P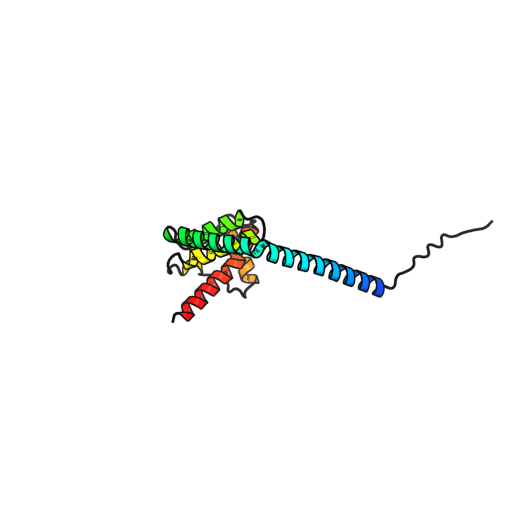rotein AF-A0A9E3P378-F1 (afdb_monomer_lite)

Radius of gyration: 25.11 Å; chains: 1; bounding box: 39×37×101 Å

Structure (mmCIF, N/CA/C/O backbone):
data_AF-A0A9E3P378-F1
#
_entry.id   AF-A0A9E3P378-F1
#
loop_
_atom_site.group_PDB
_atom_site.id
_atom_site.type_symbol
_atom_site.label_atom_id
_atom_site.label_alt_id
_atom_site.label_comp_id
_atom_site.label_asym_id
_atom_site.label_entity_id
_atom_site.label_seq_id
_atom_site.pdbx_PDB_ins_code
_atom_site.Cartn_x
_atom_site.Cartn_y
_atom_site.Cartn_z
_atom_site.occupancy
_atom_site.B_iso_or_equiv
_atom_site.auth_seq_id
_atom_site.auth_comp_id
_atom_site.auth_asym_id
_atom_site.auth_atom_id
_atom_site.pdbx_PDB_model_num
ATOM 1 N N . MET A 1 1 ? 14.483 -14.838 -75.674 1.00 40.62 1 MET A N 1
ATOM 2 C CA . MET A 1 1 ? 13.589 -13.932 -74.919 1.00 40.62 1 MET A CA 1
ATOM 3 C C . MET A 1 1 ? 13.575 -14.492 -73.496 1.00 40.62 1 MET A C 1
ATOM 5 O O . MET A 1 1 ? 12.964 -15.525 -73.304 1.00 40.62 1 MET A O 1
ATOM 9 N N . GLY A 1 2 ? 14.444 -14.113 -72.550 1.00 49.00 2 GLY A N 1
ATOM 10 C CA . GLY A 1 2 ? 14.729 -12.764 -72.039 1.00 49.00 2 GLY A CA 1
ATOM 11 C C . GLY A 1 2 ? 13.479 -12.253 -71.312 1.00 49.00 2 GLY A C 1
ATOM 12 O O . GLY A 1 2 ? 12.481 -12.077 -71.991 1.00 49.00 2 GLY A O 1
ATOM 13 N N . GLY A 1 3 ? 13.409 -12.035 -70.000 1.00 47.19 3 GLY A N 1
ATOM 14 C CA . GLY A 1 3 ? 14.368 -12.095 -68.897 1.00 47.19 3 GLY A CA 1
ATOM 15 C C . GLY A 1 3 ? 13.669 -11.601 -67.613 1.00 47.19 3 GLY A C 1
ATOM 16 O O . GLY A 1 3 ? 12.499 -11.231 -67.664 1.00 47.19 3 GLY A O 1
ATOM 17 N N . GLY A 1 4 ? 14.403 -11.560 -66.496 1.00 46.19 4 GLY A N 1
ATOM 18 C CA . GLY A 1 4 ? 14.036 -10.792 -65.296 1.00 46.19 4 GLY A CA 1
ATOM 19 C C . GLY A 1 4 ? 13.466 -11.618 -64.143 1.00 46.19 4 GLY A C 1
ATOM 20 O O . GLY A 1 4 ? 12.255 -11.689 -63.968 1.00 46.19 4 GLY A O 1
ATOM 21 N N . GLY A 1 5 ? 14.349 -12.227 -63.345 1.00 52.69 5 GLY A N 1
ATOM 22 C CA . GLY A 1 5 ? 13.992 -12.743 -62.022 1.00 52.69 5 GLY A CA 1
ATOM 23 C C . GLY A 1 5 ? 13.752 -11.598 -61.023 1.00 52.69 5 GLY A C 1
ATOM 24 O O . GLY A 1 5 ? 14.304 -10.512 -61.211 1.00 52.69 5 GLY A O 1
ATOM 25 N N . PRO A 1 6 ? 12.937 -11.816 -59.977 1.00 54.34 6 PRO A N 1
ATOM 26 C CA . PRO A 1 6 ? 12.686 -10.814 -58.951 1.00 54.34 6 PRO A CA 1
ATOM 27 C C . PRO A 1 6 ? 13.912 -10.707 -58.039 1.00 54.34 6 PRO A C 1
ATOM 29 O O . PRO A 1 6 ? 14.125 -11.559 -57.179 1.00 54.34 6 PRO A O 1
ATOM 32 N N . ASP A 1 7 ? 14.734 -9.676 -58.236 1.00 55.03 7 ASP A N 1
ATOM 33 C CA . ASP A 1 7 ? 15.791 -9.331 -57.283 1.00 55.03 7 ASP A CA 1
ATOM 34 C C . ASP A 1 7 ? 15.170 -8.487 -56.162 1.00 55.03 7 ASP A C 1
ATOM 36 O O . ASP A 1 7 ? 15.162 -7.255 -56.171 1.00 55.03 7 ASP A O 1
ATOM 40 N N . GLU A 1 8 ? 14.530 -9.184 -55.225 1.00 56.53 8 GLU A N 1
ATOM 41 C CA . GLU A 1 8 ? 14.091 -8.625 -53.954 1.00 56.53 8 GLU A CA 1
ATOM 42 C C . GLU A 1 8 ? 15.341 -8.429 -53.086 1.00 56.53 8 GLU A C 1
ATOM 44 O O . GLU A 1 8 ? 15.729 -9.296 -52.298 1.00 56.53 8 GLU A O 1
ATOM 49 N N . THR A 1 9 ? 16.017 -7.289 -53.256 1.00 58.81 9 THR A N 1
ATOM 50 C CA . THR A 1 9 ? 17.124 -6.864 -52.393 1.00 58.81 9 THR A CA 1
ATOM 51 C C . THR A 1 9 ? 16.586 -6.584 -50.994 1.00 58.81 9 THR A C 1
ATOM 53 O O . THR A 1 9 ? 16.296 -5.450 -50.615 1.00 58.81 9 THR A O 1
ATOM 56 N N . ARG A 1 10 ? 16.425 -7.644 -50.203 1.00 60.41 10 ARG A N 1
ATOM 57 C CA . ARG A 1 10 ? 16.153 -7.569 -48.773 1.00 60.41 10 ARG A CA 1
ATOM 58 C C . ARG A 1 10 ? 17.436 -7.100 -48.097 1.00 60.41 10 ARG A C 1
ATOM 60 O O . ARG A 1 10 ? 18.257 -7.924 -47.693 1.00 60.41 10 ARG A O 1
ATOM 67 N N . GLU A 1 11 ? 17.627 -5.782 -48.010 1.00 66.50 11 GLU A N 1
ATOM 68 C CA . GLU A 1 11 ? 18.650 -5.173 -47.158 1.00 66.50 11 GLU A CA 1
ATOM 69 C C . GLU A 1 11 ? 18.479 -5.735 -45.742 1.00 66.50 11 GLU A C 1
ATOM 71 O O . GLU A 1 11 ? 17.589 -5.346 -44.984 1.00 66.50 11 GLU A O 1
ATOM 76 N N . ARG A 1 12 ? 19.304 -6.725 -45.384 1.00 69.19 12 ARG A N 1
ATOM 77 C CA . ARG A 1 12 ? 19.395 -7.195 -44.005 1.00 69.19 12 ARG A CA 1
ATOM 78 C C . ARG A 1 12 ? 20.082 -6.088 -43.228 1.00 69.19 12 ARG A C 1
ATOM 80 O O . ARG A 1 12 ? 21.310 -6.047 -43.173 1.00 69.19 12 ARG A O 1
ATOM 87 N N . THR A 1 13 ? 19.302 -5.204 -42.614 1.00 75.50 13 THR A N 1
ATOM 88 C CA . THR A 1 13 ? 19.830 -4.332 -41.566 1.00 75.50 13 THR A CA 1
ATOM 89 C C . THR A 1 13 ? 20.584 -5.211 -40.566 1.00 75.50 13 THR A C 1
ATOM 91 O O . THR A 1 13 ? 20.028 -6.226 -40.125 1.00 75.50 13 THR A O 1
ATOM 94 N N . PRO A 1 14 ? 21.846 -4.892 -40.234 1.00 89.00 14 PRO A N 1
ATOM 95 C CA . PRO A 1 14 ? 22.618 -5.706 -39.312 1.00 89.00 14 PRO A CA 1
ATOM 96 C C . PRO A 1 14 ? 21.853 -5.885 -37.998 1.00 89.00 14 PRO A C 1
ATOM 98 O O . PRO A 1 14 ? 21.313 -4.923 -37.456 1.00 89.00 14 PRO A O 1
ATOM 101 N N . TRP A 1 15 ? 21.813 -7.108 -37.473 1.00 89.56 15 TRP A N 1
ATOM 102 C CA . TRP A 1 15 ? 21.016 -7.452 -36.287 1.00 89.56 15 TRP A CA 1
ATOM 103 C C . TRP A 1 15 ? 21.331 -6.571 -35.065 1.00 89.56 15 TRP A C 1
ATOM 105 O O . TRP A 1 15 ? 20.450 -6.296 -34.254 1.00 89.56 15 TRP A O 1
ATOM 115 N N . TRP A 1 16 ? 22.570 -6.082 -34.957 1.00 91.25 16 TRP A N 1
ATOM 116 C CA . TRP A 1 16 ? 22.997 -5.173 -33.897 1.00 91.25 16 TRP A CA 1
ATOM 117 C C . TRP A 1 16 ? 22.389 -3.770 -34.044 1.00 91.25 16 TRP A C 1
ATOM 119 O O . TRP A 1 16 ? 22.055 -3.154 -33.038 1.00 91.25 16 TRP A O 1
ATOM 129 N N . VAL A 1 17 ? 22.166 -3.285 -35.273 1.00 93.75 17 VAL A N 1
ATOM 130 C CA . VAL A 1 17 ? 21.467 -2.012 -35.528 1.00 93.75 17 VAL A CA 1
ATOM 131 C C . VAL A 1 17 ? 20.012 -2.134 -35.099 1.00 93.75 17 VAL A C 1
ATOM 133 O O . VAL A 1 17 ? 19.509 -1.282 -34.372 1.00 93.75 17 VAL A O 1
ATOM 136 N N . THR A 1 18 ? 19.345 -3.226 -35.481 1.00 90.38 18 THR A N 1
ATOM 137 C CA . THR A 1 18 ? 17.975 -3.506 -35.035 1.00 90.38 18 THR A CA 1
ATOM 138 C C . THR A 1 18 ? 17.898 -3.591 -33.508 1.00 90.38 18 THR A C 1
ATOM 140 O O . THR A 1 18 ? 17.011 -2.984 -32.913 1.00 90.38 18 THR A O 1
ATOM 143 N N . ALA A 1 19 ? 18.849 -4.269 -32.856 1.00 94.75 19 ALA A N 1
ATOM 144 C CA . ALA A 1 19 ? 18.904 -4.353 -31.397 1.00 94.75 19 ALA A CA 1
ATOM 145 C C . ALA A 1 19 ? 19.079 -2.974 -30.735 1.00 94.75 19 ALA A C 1
ATOM 147 O O . ALA A 1 19 ? 18.350 -2.651 -29.798 1.00 94.75 19 ALA A O 1
ATOM 148 N N . LEU A 1 20 ? 19.988 -2.134 -31.242 1.00 96.50 20 LEU A N 1
ATOM 149 C CA . LEU A 1 20 ? 20.203 -0.781 -30.719 1.00 96.50 20 LEU A CA 1
ATOM 150 C C . LEU A 1 20 ? 18.970 0.112 -30.887 1.00 96.50 20 LEU A C 1
ATOM 152 O O . LEU A 1 20 ? 18.620 0.839 -29.960 1.00 96.50 20 LEU A O 1
ATOM 156 N N . LEU A 1 21 ? 18.288 0.036 -32.032 1.00 95.62 21 LEU A N 1
ATOM 157 C CA . LEU A 1 21 ? 17.059 0.798 -32.265 1.00 95.62 21 LEU A CA 1
ATOM 158 C C . LEU A 1 21 ? 15.940 0.374 -31.307 1.00 95.62 21 LEU A C 1
ATOM 160 O O . LEU A 1 21 ? 15.257 1.233 -30.751 1.00 95.62 21 LEU A O 1
ATOM 164 N N . VAL A 1 22 ? 15.783 -0.930 -31.062 1.00 96.56 22 VAL A N 1
ATOM 165 C CA . VAL A 1 22 ? 14.791 -1.447 -30.105 1.00 96.56 22 VAL A CA 1
ATOM 166 C C . VAL A 1 22 ? 15.112 -0.988 -28.682 1.00 96.56 22 VAL A C 1
ATOM 168 O O . VAL A 1 22 ? 14.219 -0.512 -27.985 1.00 96.56 22 VAL A O 1
ATOM 171 N N . ILE A 1 23 ? 16.376 -1.059 -28.257 1.00 97.44 23 ILE A N 1
ATOM 172 C CA . ILE A 1 23 ? 16.800 -0.579 -26.932 1.00 97.44 23 ILE A CA 1
ATOM 173 C C . ILE A 1 23 ? 16.557 0.928 -26.798 1.00 97.44 23 ILE A C 1
ATOM 175 O O . ILE A 1 23 ? 16.000 1.368 -25.794 1.00 97.44 23 ILE A O 1
ATOM 179 N N . GLY A 1 24 ? 16.925 1.716 -27.813 1.00 97.62 24 GLY A N 1
ATOM 180 C CA . GLY A 1 24 ? 16.693 3.161 -27.832 1.00 97.62 24 GLY A CA 1
ATOM 181 C C . GLY A 1 24 ? 15.209 3.513 -27.738 1.00 97.62 24 GLY A C 1
ATOM 182 O O . GLY A 1 24 ? 14.834 4.396 -26.967 1.00 97.62 24 GLY A O 1
ATOM 183 N N . LEU A 1 25 ? 14.351 2.777 -28.449 1.00 97.50 25 LEU A N 1
ATOM 184 C CA . LEU A 1 25 ? 12.902 2.948 -28.374 1.00 97.50 25 LEU A CA 1
ATOM 185 C C . LEU A 1 25 ? 12.356 2.597 -26.983 1.00 97.50 25 LEU A C 1
ATOM 187 O O . LEU A 1 25 ? 11.572 3.365 -26.431 1.00 97.50 25 LEU A O 1
ATOM 191 N N . ILE A 1 26 ? 12.785 1.479 -26.390 1.00 97.62 26 ILE A N 1
ATOM 192 C CA . ILE A 1 26 ? 12.372 1.085 -25.033 1.00 97.62 26 ILE A CA 1
ATOM 193 C C . ILE A 1 26 ? 12.813 2.136 -24.010 1.00 97.62 26 ILE A C 1
ATOM 195 O O . ILE A 1 26 ? 12.020 2.515 -23.152 1.00 97.62 26 ILE A O 1
ATOM 199 N N . ALA A 1 27 ? 14.043 2.641 -24.112 1.00 97.19 27 ALA A N 1
ATOM 200 C CA . ALA A 1 27 ? 14.554 3.679 -23.221 1.00 97.19 27 ALA A CA 1
ATOM 201 C C . ALA A 1 27 ? 13.763 4.989 -23.356 1.00 97.19 27 ALA A C 1
ATOM 203 O O . ALA A 1 27 ? 13.403 5.594 -22.346 1.00 97.19 27 ALA A O 1
AT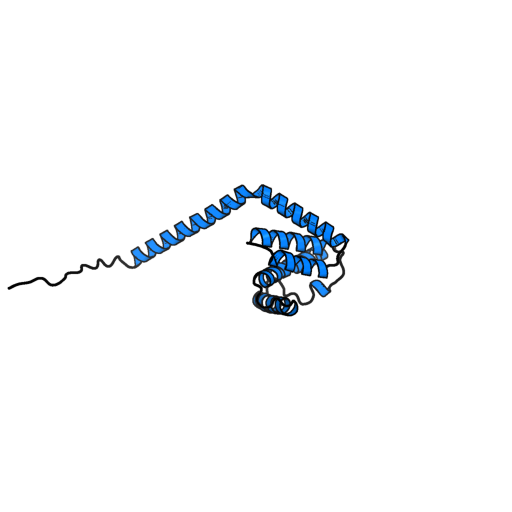OM 204 N N . LEU A 1 28 ? 13.436 5.400 -24.586 1.00 97.62 28 LEU A N 1
ATOM 205 C CA . LEU A 1 28 ? 12.611 6.580 -24.849 1.00 97.62 28 LEU A CA 1
ATOM 206 C C . LEU A 1 28 ? 11.205 6.420 -24.251 1.00 97.62 28 LEU A C 1
ATOM 208 O O . LEU A 1 28 ? 10.743 7.292 -23.515 1.00 97.62 28 LEU A O 1
ATOM 212 N N . LEU A 1 29 ? 10.537 5.297 -24.530 1.00 97.44 29 LEU A N 1
ATOM 213 C CA . LEU A 1 29 ? 9.199 5.009 -24.009 1.00 97.44 29 LEU A CA 1
ATOM 214 C C . LEU A 1 29 ? 9.203 4.915 -22.479 1.00 97.44 29 LEU A C 1
ATOM 216 O O . LEU A 1 29 ? 8.349 5.512 -21.827 1.00 97.44 29 LEU A O 1
ATOM 220 N 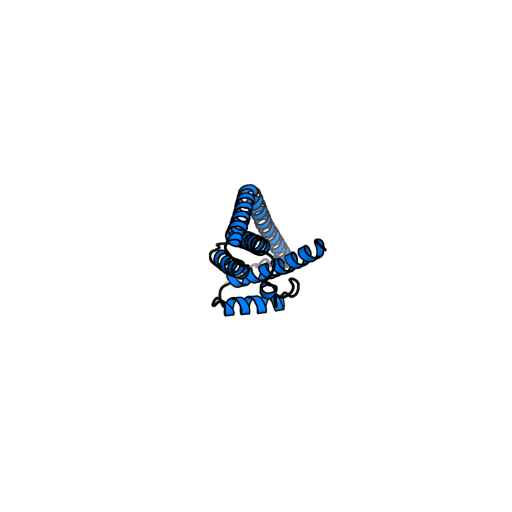N . GLY A 1 30 ? 10.191 4.234 -21.899 1.00 97.06 30 GLY A N 1
ATOM 221 C CA . GLY A 1 30 ? 10.377 4.154 -20.452 1.00 97.06 30 GLY A CA 1
ATOM 222 C C . GLY A 1 30 ? 10.582 5.533 -19.823 1.00 97.06 30 GLY A C 1
ATOM 223 O O . GLY A 1 30 ? 9.933 5.856 -18.830 1.00 97.06 30 GLY A O 1
ATOM 224 N N . GLY A 1 31 ? 11.410 6.382 -20.438 1.00 97.06 31 GLY A N 1
ATOM 225 C CA . GLY A 1 31 ? 11.630 7.760 -19.999 1.00 97.06 31 GLY A CA 1
ATOM 226 C C . GLY A 1 31 ? 10.358 8.609 -20.031 1.00 97.06 31 GLY A C 1
ATOM 227 O O . GLY A 1 31 ? 10.078 9.321 -19.067 1.00 97.06 31 GLY A O 1
ATOM 228 N N . LEU A 1 32 ? 9.549 8.494 -21.090 1.00 97.06 32 LEU A N 1
ATOM 229 C CA . LEU A 1 32 ? 8.263 9.194 -21.197 1.00 97.06 32 LEU A CA 1
ATOM 230 C C . LEU A 1 32 ? 7.268 8.740 -20.124 1.00 97.06 32 LEU A C 1
ATOM 232 O O . LEU A 1 32 ? 6.601 9.579 -19.519 1.00 97.06 32 LEU A O 1
ATOM 236 N N . VAL A 1 33 ? 7.196 7.435 -19.850 1.00 96.19 33 VAL A N 1
ATOM 237 C CA . VAL A 1 33 ? 6.339 6.891 -18.786 1.00 96.19 33 VAL A CA 1
ATOM 238 C C . VAL A 1 33 ? 6.786 7.410 -17.420 1.00 96.19 33 VAL A C 1
ATOM 240 O O . VAL A 1 33 ? 5.973 7.970 -16.686 1.00 96.19 33 VAL A O 1
ATOM 243 N N . VAL A 1 34 ? 8.074 7.286 -17.085 1.00 95.38 34 VAL A N 1
ATOM 244 C CA . VAL A 1 34 ? 8.610 7.740 -15.791 1.00 95.38 34 VAL A CA 1
ATOM 245 C C . VAL A 1 34 ? 8.433 9.249 -15.622 1.00 95.38 34 VAL A C 1
ATOM 247 O O . VAL A 1 34 ? 7.953 9.695 -14.579 1.00 95.38 34 VAL A O 1
ATOM 250 N N . GLY A 1 35 ? 8.758 10.037 -16.649 1.00 95.94 35 GLY A N 1
ATOM 251 C CA . GLY A 1 35 ? 8.592 11.490 -16.637 1.00 95.94 35 GLY A CA 1
ATOM 252 C C . GLY A 1 35 ? 7.131 11.913 -16.486 1.00 95.94 35 GLY A C 1
ATOM 253 O O . GLY A 1 35 ? 6.824 12.778 -15.666 1.00 95.94 35 GLY A O 1
ATOM 254 N N . GLY A 1 36 ? 6.218 11.264 -17.215 1.00 95.00 36 GLY A N 1
ATOM 255 C CA . GLY A 1 36 ? 4.780 11.513 -17.116 1.00 95.00 36 GLY A CA 1
ATOM 256 C C . GLY A 1 36 ? 4.222 11.201 -15.726 1.00 95.00 36 GLY A C 1
ATOM 257 O O . GLY A 1 36 ? 3.489 12.014 -15.160 1.00 95.00 36 GLY A O 1
ATOM 258 N N . VAL A 1 37 ? 4.622 10.070 -15.136 1.00 92.44 37 VAL A N 1
ATOM 259 C CA . VAL A 1 37 ? 4.236 9.693 -13.767 1.00 92.44 37 VAL A CA 1
ATOM 260 C C . VAL A 1 37 ? 4.786 10.699 -12.753 1.00 92.44 37 VAL A C 1
ATOM 262 O O . VAL A 1 37 ? 4.026 11.209 -11.929 1.00 92.44 37 VAL A O 1
ATOM 265 N N . ALA A 1 38 ? 6.073 11.043 -12.829 1.00 93.56 38 ALA A N 1
ATOM 266 C CA . ALA A 1 38 ? 6.699 11.997 -11.912 1.00 93.56 38 ALA A CA 1
ATOM 267 C C . ALA A 1 38 ? 6.028 13.379 -11.971 1.00 93.56 38 ALA A C 1
ATOM 269 O O . ALA A 1 38 ? 5.726 13.974 -10.933 1.00 93.56 38 ALA A O 1
ATOM 270 N N . TRP A 1 39 ? 5.734 13.866 -13.178 1.00 95.69 39 TRP A N 1
ATOM 271 C CA . TRP A 1 39 ? 5.025 15.127 -13.369 1.00 95.69 39 TRP A CA 1
ATOM 272 C C . TRP A 1 39 ? 3.604 15.078 -12.800 1.00 95.69 39 TRP A C 1
ATOM 274 O O . TRP A 1 39 ? 3.204 16.000 -12.087 1.00 95.69 39 TRP A O 1
ATOM 284 N N . TRP A 1 40 ? 2.861 13.991 -13.037 1.00 93.31 40 TRP A N 1
ATOM 285 C CA . TRP A 1 40 ? 1.518 13.817 -12.482 1.00 93.31 40 TRP A CA 1
ATOM 286 C C . TRP A 1 40 ? 1.528 13.865 -10.950 1.00 93.31 40 TRP A C 1
ATOM 288 O O . TRP A 1 40 ? 0.710 14.574 -10.358 1.00 93.31 40 TRP A O 1
ATOM 298 N N . PHE A 1 41 ? 2.479 13.182 -10.304 1.00 90.69 41 PHE A N 1
ATOM 299 C CA . PHE A 1 41 ? 2.642 13.224 -8.848 1.00 90.69 41 PHE A CA 1
ATOM 300 C C . PHE A 1 41 ? 2.972 14.630 -8.350 1.00 90.69 41 PHE A C 1
ATOM 302 O O . PHE A 1 41 ? 2.372 15.093 -7.380 1.00 90.69 41 PHE A O 1
ATOM 309 N N . HIS A 1 42 ? 3.883 15.332 -9.026 1.00 92.25 42 HIS A N 1
ATOM 310 C CA . HIS A 1 42 ? 4.240 16.699 -8.663 1.00 92.25 42 HIS A CA 1
ATOM 311 C C . HIS A 1 42 ? 3.039 17.650 -8.782 1.00 92.25 42 HIS A C 1
ATOM 313 O O . HIS A 1 42 ? 2.771 18.429 -7.868 1.00 92.25 42 HIS A O 1
ATOM 319 N N . ALA A 1 43 ? 2.266 17.540 -9.865 1.00 92.81 43 ALA A N 1
ATOM 320 C CA . ALA A 1 43 ? 1.070 18.345 -10.099 1.00 92.81 43 ALA A CA 1
ATOM 321 C C . ALA A 1 43 ? -0.067 18.041 -9.102 1.00 92.81 43 ALA A C 1
ATOM 323 O O . ALA A 1 43 ? -0.840 18.930 -8.755 1.00 92.81 43 ALA A O 1
ATOM 324 N N . ASN A 1 44 ? -0.163 16.802 -8.608 1.00 92.69 44 ASN A N 1
ATOM 325 C CA . ASN A 1 44 ? -1.235 16.357 -7.710 1.00 92.69 44 ASN A CA 1
ATOM 326 C C . ASN A 1 44 ? -0.836 16.310 -6.228 1.00 92.69 44 ASN A C 1
ATOM 328 O O . ASN A 1 44 ? -1.661 15.933 -5.394 1.00 92.69 44 ASN A O 1
ATOM 332 N N . LYS A 1 45 ? 0.393 16.696 -5.869 1.00 90.50 45 LYS A N 1
ATOM 333 C CA . LYS A 1 45 ? 0.949 16.521 -4.518 1.00 90.50 45 LYS A CA 1
ATOM 334 C C . LYS A 1 45 ? 0.044 17.061 -3.409 1.00 90.50 45 LYS A C 1
ATOM 336 O O . LYS A 1 45 ? -0.225 16.354 -2.446 1.00 90.50 45 LYS A O 1
ATOM 341 N N . ASN A 1 46 ? -0.452 18.290 -3.544 1.00 92.62 46 ASN A N 1
ATOM 342 C CA . ASN A 1 46 ? -1.284 18.912 -2.507 1.00 92.62 46 ASN A CA 1
ATOM 343 C C . ASN A 1 46 ? -2.623 18.187 -2.335 1.00 92.62 46 ASN A C 1
ATOM 345 O O . ASN A 1 46 ? -3.071 17.989 -1.209 1.00 92.62 46 ASN A O 1
ATOM 349 N N . ARG A 1 47 ? -3.226 17.744 -3.446 1.00 92.12 47 ARG A N 1
ATOM 350 C CA . ARG A 1 47 ? -4.449 16.938 -3.430 1.00 92.12 47 ARG A CA 1
ATOM 351 C C . ARG A 1 47 ? -4.206 15.606 -2.723 1.00 92.12 47 ARG A C 1
ATOM 353 O O . ARG A 1 47 ? -4.958 15.266 -1.822 1.00 92.12 47 ARG A O 1
ATOM 360 N N . LEU A 1 48 ? -3.127 14.904 -3.072 1.00 89.25 48 LEU A N 1
ATOM 361 C CA . LEU A 1 48 ? -2.756 13.626 -2.454 1.00 89.25 48 LEU A CA 1
ATOM 362 C C . LEU A 1 48 ? -2.469 13.771 -0.953 1.00 89.25 48 LEU A C 1
ATOM 364 O O . LEU A 1 48 ? -2.871 12.919 -0.171 1.00 89.25 48 LEU A O 1
ATOM 368 N N . LEU A 1 49 ? -1.815 14.858 -0.531 1.00 92.31 49 LEU A N 1
ATOM 369 C CA . LEU A 1 49 ? -1.584 15.142 0.889 1.00 92.31 49 LEU A CA 1
ATOM 370 C C . LEU A 1 49 ? -2.890 15.421 1.640 1.00 92.31 49 LEU A C 1
ATOM 372 O O . LEU A 1 49 ? -3.067 14.936 2.756 1.00 92.31 49 LEU A O 1
ATOM 376 N N . ALA A 1 50 ? -3.807 16.181 1.039 1.00 94.31 50 ALA A N 1
ATOM 377 C CA . ALA A 1 50 ? -5.113 16.455 1.628 1.00 94.31 50 ALA A CA 1
ATOM 378 C C . ALA A 1 50 ? -5.973 15.185 1.724 1.00 94.31 50 ALA A C 1
ATOM 380 O O . ALA A 1 50 ? -6.577 14.936 2.764 1.00 94.31 50 ALA A O 1
ATOM 381 N N . GLU A 1 51 ? -5.987 14.360 0.674 1.00 92.81 51 GLU A N 1
ATOM 382 C CA . GLU A 1 51 ? -6.656 13.054 0.661 1.00 92.81 51 GLU A CA 1
ATOM 383 C C . GLU A 1 51 ? -6.054 12.104 1.696 1.00 92.81 51 GLU A C 1
ATOM 385 O O . GLU A 1 51 ? -6.801 11.468 2.431 1.00 92.81 51 GLU A O 1
ATOM 390 N N . GLY A 1 52 ? -4.725 12.065 1.821 1.00 91.56 52 GLY A N 1
ATOM 391 C CA . GLY A 1 52 ? -4.042 11.250 2.823 1.00 91.56 52 GLY A CA 1
ATOM 392 C C . GLY A 1 52 ? -4.365 11.694 4.245 1.00 91.56 52 GLY A C 1
ATOM 393 O O . GLY A 1 52 ? -4.674 10.862 5.094 1.00 91.56 52 GLY A O 1
ATOM 394 N N . LYS A 1 53 ? -4.370 13.008 4.505 1.00 95.06 53 LYS A N 1
ATOM 395 C CA . LYS A 1 53 ? -4.802 13.548 5.798 1.00 95.06 53 LYS A CA 1
ATOM 396 C C . LYS A 1 53 ? -6.251 13.167 6.093 1.00 95.06 53 LYS A C 1
ATOM 398 O O . LYS A 1 53 ? -6.526 12.659 7.171 1.00 95.06 53 LYS A O 1
ATOM 403 N N . LYS A 1 54 ? -7.149 13.351 5.123 1.00 96.12 54 LYS A N 1
ATOM 404 C CA . LYS A 1 54 ? -8.561 12.982 5.253 1.00 96.12 54 LYS A CA 1
ATOM 405 C C . LYS A 1 54 ? -8.731 11.487 5.536 1.00 96.12 54 LYS A C 1
ATOM 407 O O . LYS A 1 54 ? -9.454 11.140 6.457 1.00 96.12 54 LYS A O 1
ATOM 412 N N . ALA A 1 55 ? -8.043 10.615 4.799 1.00 95.69 55 ALA A N 1
ATOM 413 C CA . ALA A 1 55 ? -8.083 9.172 5.024 1.00 95.69 55 ALA A CA 1
ATOM 414 C C . ALA A 1 55 ? -7.575 8.797 6.425 1.00 95.69 55 ALA A C 1
ATOM 416 O O . ALA A 1 55 ? -8.148 7.926 7.074 1.00 95.69 55 ALA A O 1
ATOM 417 N N . GLY A 1 56 ? -6.538 9.482 6.915 1.00 94.38 56 GLY A N 1
ATOM 418 C CA . GLY A 1 56 ? -6.054 9.321 8.283 1.00 94.38 56 GLY A CA 1
ATOM 419 C C . GLY A 1 56 ? -7.066 9.792 9.330 1.00 94.38 56 GLY A C 1
ATOM 420 O O . GLY A 1 56 ? -7.330 9.069 10.284 1.00 94.38 56 GLY A O 1
ATOM 421 N N . ASP A 1 57 ? -7.665 10.969 9.147 1.00 96.75 57 ASP A N 1
ATOM 422 C CA . ASP A 1 57 ? -8.678 11.511 10.061 1.00 96.75 57 ASP A CA 1
ATOM 423 C C . ASP A 1 57 ? -9.935 10.618 10.095 1.00 96.75 57 ASP A C 1
ATOM 425 O O . ASP A 1 57 ? -10.462 10.339 11.170 1.00 96.75 57 ASP A O 1
ATOM 429 N N . GLU A 1 58 ? -10.364 10.088 8.944 1.00 96.12 58 GLU A N 1
ATOM 430 C CA . GLU A 1 58 ? -11.423 9.074 8.855 1.00 96.12 58 GLU A CA 1
ATOM 431 C C . GLU A 1 58 ? -11.040 7.779 9.576 1.00 96.12 58 GLU A C 1
ATOM 433 O O . GLU A 1 58 ? -11.874 7.207 10.270 1.00 96.12 58 GLU A O 1
ATOM 438 N N . GLY A 1 59 ? -9.788 7.329 9.439 1.00 94.00 59 GLY A N 1
ATOM 439 C CA . GLY A 1 59 ? -9.277 6.145 10.132 1.00 94.00 59 GLY A CA 1
ATOM 440 C C . GLY A 1 59 ? -9.349 6.300 11.644 1.00 94.00 59 GLY A C 1
ATOM 441 O O . GLY A 1 59 ? -9.833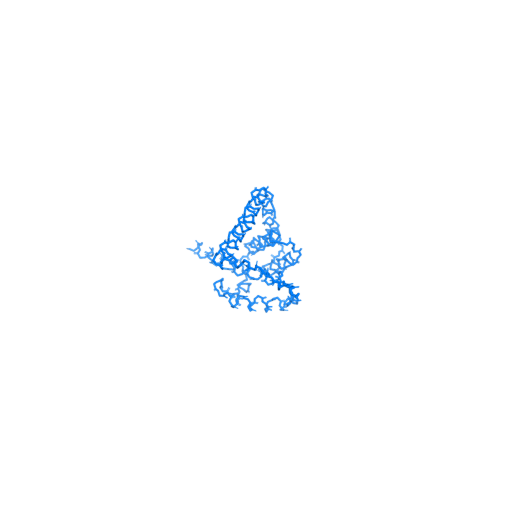 5.406 12.331 1.00 94.00 59 GLY A O 1
ATOM 442 N N . LYS A 1 60 ? -8.945 7.467 12.159 1.00 93.50 60 LYS A N 1
ATOM 443 C CA . LYS A 1 60 ? -9.063 7.791 13.588 1.00 93.50 60 LYS A CA 1
ATOM 444 C C . LYS A 1 60 ? -10.512 7.811 14.042 1.00 93.50 60 LYS A C 1
ATOM 446 O O . LYS A 1 60 ? -10.823 7.225 15.068 1.00 93.50 60 LYS A O 1
ATOM 451 N N . ALA A 1 61 ? -11.378 8.492 13.294 1.00 94.88 61 ALA A N 1
ATOM 452 C CA . ALA A 1 61 ? -12.787 8.614 13.647 1.00 94.88 61 ALA A CA 1
ATOM 453 C C . ALA A 1 61 ? -13.478 7.246 13.679 1.00 94.88 61 ALA A C 1
ATOM 455 O O . ALA A 1 61 ? -14.197 6.952 14.626 1.00 94.88 61 ALA A O 1
ATOM 456 N N . PHE A 1 62 ? -13.208 6.391 12.690 1.00 95.06 62 PHE A N 1
ATOM 457 C CA . PHE A 1 62 ? -13.754 5.037 12.644 1.00 95.06 62 PHE A CA 1
ATOM 458 C C . PHE A 1 62 ? -13.273 4.200 13.835 1.00 95.06 62 PHE A C 1
ATOM 460 O O . PHE A 1 62 ? -14.068 3.543 14.496 1.00 95.06 62 PHE A O 1
ATOM 467 N N . ALA A 1 63 ? -11.987 4.286 14.168 1.00 91.69 63 ALA A N 1
ATOM 468 C CA . ALA A 1 63 ? -11.395 3.556 15.283 1.00 91.69 63 ALA A CA 1
ATOM 469 C C . ALA A 1 63 ? -11.928 3.944 16.676 1.00 91.69 63 ALA A C 1
ATOM 471 O O . ALA A 1 63 ? -11.745 3.183 17.619 1.00 91.69 63 ALA A O 1
ATOM 472 N N . VAL A 1 64 ? -12.582 5.102 16.833 1.00 90.69 64 VAL A N 1
ATOM 473 C CA . VAL A 1 64 ? -13.232 5.475 18.106 1.00 90.69 64 VAL A CA 1
ATOM 474 C C . VAL A 1 64 ? -14.441 4.583 18.396 1.00 90.69 64 VAL A C 1
ATOM 476 O O . VAL A 1 64 ? -14.755 4.325 19.555 1.00 90.69 64 VAL A O 1
ATOM 479 N N . GLU A 1 65 ? -15.125 4.116 17.353 1.00 89.88 65 GLU A N 1
ATOM 480 C CA . GLU A 1 65 ? -16.374 3.353 17.465 1.00 89.88 65 GLU A CA 1
ATOM 481 C C . GLU A 1 65 ? -16.191 1.864 17.129 1.00 89.88 65 GLU A C 1
ATOM 483 O O . GLU A 1 65 ? -17.105 1.062 17.333 1.00 89.88 65 GLU A O 1
ATOM 488 N N . HIS A 1 66 ? -15.017 1.485 16.619 1.00 90.81 66 HIS A N 1
ATOM 489 C CA . HIS A 1 66 ? -14.766 0.177 16.029 1.00 90.81 66 HIS A CA 1
ATOM 490 C C . HIS A 1 66 ? -13.447 -0.446 16.492 1.00 90.81 66 HIS A C 1
ATOM 492 O O . HIS A 1 66 ? -12.465 0.238 16.764 1.00 90.81 66 HIS A O 1
ATOM 498 N N . ASP A 1 67 ? -13.424 -1.780 16.532 1.00 88.44 67 ASP A N 1
ATOM 499 C CA . ASP A 1 67 ? -12.236 -2.553 16.879 1.00 88.44 67 ASP A CA 1
ATOM 500 C C . ASP A 1 67 ? -11.287 -2.759 15.682 1.00 88.44 67 ASP A C 1
ATOM 502 O O . ASP A 1 67 ? -11.565 -2.406 14.530 1.00 88.44 67 ASP A O 1
ATOM 506 N N . GLN A 1 68 ? -10.136 -3.378 15.948 1.00 86.00 68 GLN A N 1
ATOM 507 C CA . GLN A 1 68 ? -9.132 -3.643 14.920 1.00 86.00 68 GLN A CA 1
ATOM 508 C C . GLN A 1 68 ? -9.639 -4.572 13.807 1.00 86.00 68 GLN A C 1
ATOM 510 O O . GLN A 1 68 ? -9.229 -4.414 12.658 1.00 86.00 68 GLN A O 1
ATOM 515 N N . ARG A 1 69 ? -10.542 -5.519 14.097 1.00 87.56 69 ARG A N 1
ATOM 516 C CA . ARG A 1 69 ? -11.092 -6.419 13.068 1.00 87.56 69 ARG A CA 1
ATOM 517 C C . ARG A 1 69 ? -11.971 -5.635 12.099 1.00 87.56 69 ARG A C 1
ATOM 519 O O . ARG A 1 69 ? -11.793 -5.762 10.887 1.00 87.56 69 ARG A O 1
ATOM 526 N N . ALA A 1 70 ? -12.815 -4.753 12.623 1.00 90.62 70 ALA A N 1
ATOM 527 C CA . ALA A 1 70 ? -13.611 -3.830 11.829 1.00 90.62 70 ALA A CA 1
ATOM 528 C C . ALA A 1 70 ? -12.735 -2.877 10.992 1.00 90.62 70 ALA A C 1
ATOM 530 O O . ALA A 1 70 ? -13.061 -2.626 9.833 1.00 90.62 70 ALA A O 1
ATOM 531 N N . CYS A 1 71 ? -11.583 -2.418 11.502 1.00 90.94 71 CYS A N 1
ATOM 532 C CA . CYS A 1 71 ? -10.616 -1.649 10.702 1.00 90.94 71 CYS A CA 1
ATOM 533 C C . CYS A 1 71 ? -10.081 -2.430 9.488 1.00 90.94 71 CYS A C 1
ATOM 535 O O . CYS A 1 71 ? -9.898 -1.851 8.411 1.00 90.94 71 CYS A O 1
ATOM 537 N N . VAL A 1 72 ? -9.807 -3.734 9.640 1.00 90.31 72 VAL A N 1
ATOM 538 C CA . VAL A 1 72 ? -9.373 -4.584 8.518 1.00 90.31 72 VAL A CA 1
ATOM 539 C C . VAL A 1 72 ? -10.516 -4.791 7.532 1.00 90.31 72 VAL A C 1
ATOM 541 O O . VAL A 1 72 ? -10.309 -4.646 6.329 1.00 90.31 72 VAL A O 1
ATOM 544 N N . ASP A 1 73 ? -11.714 -5.100 8.022 1.00 91.06 73 ASP A N 1
ATOM 545 C CA . ASP A 1 73 ? -12.891 -5.342 7.183 1.00 91.06 73 ASP A CA 1
ATOM 546 C C . ASP A 1 73 ? -13.248 -4.111 6.341 1.00 91.06 73 ASP A C 1
ATOM 548 O O . ASP A 1 73 ? -13.416 -4.220 5.122 1.00 91.06 73 ASP A O 1
ATOM 552 N N . GLU A 1 74 ? -13.266 -2.932 6.963 1.00 93.81 74 GLU A N 1
ATOM 553 C CA . GLU A 1 74 ? -13.485 -1.657 6.281 1.00 93.81 74 GLU A CA 1
ATOM 554 C C . GLU A 1 74 ? -12.331 -1.332 5.318 1.00 93.81 74 GLU A C 1
ATOM 556 O O . GLU A 1 74 ? -12.555 -0.871 4.199 1.00 93.81 74 GLU A O 1
ATOM 561 N N . GLY A 1 75 ? -11.089 -1.648 5.691 1.00 91.88 75 GLY A N 1
ATOM 562 C CA . GLY A 1 75 ? -9.924 -1.533 4.812 1.00 91.88 75 GLY A CA 1
ATOM 563 C C . GLY A 1 75 ? -10.049 -2.349 3.526 1.00 91.88 75 GLY A C 1
ATOM 564 O O . GLY A 1 75 ? -9.863 -1.822 2.423 1.00 91.88 75 GLY A O 1
ATOM 565 N N . VAL A 1 76 ? -10.426 -3.624 3.653 1.00 91.62 76 VAL A N 1
ATOM 566 C CA . VAL A 1 76 ? -10.692 -4.514 2.514 1.00 91.62 76 VAL A CA 1
ATOM 567 C C . VAL A 1 76 ? -11.842 -3.963 1.676 1.00 91.62 76 VAL A C 1
ATOM 569 O O . VAL A 1 76 ? -11.734 -3.926 0.447 1.00 91.62 76 VAL A O 1
ATOM 572 N N . ALA A 1 77 ? -12.930 -3.509 2.306 1.00 91.94 77 ALA A N 1
ATOM 573 C CA . ALA A 1 77 ? -14.080 -2.941 1.606 1.00 91.94 77 ALA A CA 1
ATOM 574 C C . ALA A 1 77 ? -13.692 -1.701 0.783 1.00 91.94 77 ALA A C 1
ATOM 576 O O . ALA A 1 77 ? -13.998 -1.636 -0.412 1.00 91.94 77 ALA A O 1
ATOM 577 N N . ARG A 1 78 ? -12.939 -0.768 1.378 1.00 91.88 78 ARG A N 1
ATOM 578 C CA . ARG A 1 78 ? -12.422 0.436 0.709 1.00 91.88 78 ARG A CA 1
ATOM 579 C C . ARG A 1 78 ? -11.490 0.092 -0.445 1.00 91.88 78 ARG A C 1
ATOM 581 O O . ARG A 1 78 ? -11.658 0.626 -1.539 1.00 91.88 78 ARG A O 1
ATOM 588 N N . CYS A 1 79 ? -10.551 -0.830 -0.237 1.00 89.56 79 CYS A N 1
ATOM 589 C CA . CYS A 1 79 ? -9.622 -1.254 -1.283 1.00 89.56 79 CYS A CA 1
ATOM 590 C C . CYS A 1 79 ? -10.350 -1.940 -2.452 1.00 89.56 79 CYS A C 1
ATOM 592 O O . CYS A 1 79 ? -10.021 -1.713 -3.613 1.00 89.56 79 CYS A O 1
ATOM 594 N N . SER A 1 80 ? -11.407 -2.703 -2.166 1.00 87.50 80 SER A N 1
ATOM 595 C CA . SER A 1 80 ? -12.235 -3.353 -3.193 1.00 87.50 80 SER A CA 1
ATOM 596 C C . SER A 1 80 ? -13.064 -2.361 -4.015 1.00 87.50 80 SER A C 1
ATOM 598 O O . SER A 1 80 ? -13.343 -2.595 -5.188 1.00 87.50 80 SER A O 1
ATOM 600 N N . ALA A 1 81 ? -13.467 -1.240 -3.412 1.00 90.00 81 ALA A N 1
ATOM 601 C CA . ALA A 1 81 ? -14.175 -0.163 -4.102 1.00 90.00 81 ALA A CA 1
ATOM 602 C C . ALA A 1 81 ? -13.233 0.766 -4.894 1.00 90.00 81 ALA A C 1
ATOM 604 O O . ALA A 1 81 ? -13.693 1.594 -5.689 1.00 90.00 81 ALA A O 1
ATOM 605 N N . CYS A 1 82 ? -11.919 0.653 -4.682 1.00 88.31 82 CYS A N 1
ATOM 606 C CA . CYS A 1 82 ? -10.946 1.561 -5.259 1.00 88.31 82 CYS A CA 1
ATOM 607 C C . CYS A 1 82 ? -10.715 1.344 -6.753 1.00 88.31 82 CYS A C 1
ATOM 609 O O . CYS A 1 82 ? -10.672 0.233 -7.275 1.00 88.31 82 CYS A O 1
ATOM 611 N N . LYS A 1 83 ? -10.490 2.461 -7.450 1.00 84.69 83 LYS A N 1
ATOM 612 C CA . LYS A 1 83 ? -10.078 2.477 -8.854 1.00 84.69 83 LYS A CA 1
ATOM 613 C C . LYS A 1 83 ? -8.684 3.076 -8.963 1.00 84.69 83 LYS A C 1
ATOM 615 O O . LYS A 1 83 ? -8.518 4.293 -9.009 1.00 84.69 83 LYS A O 1
ATOM 620 N N . GLY A 1 84 ? -7.690 2.197 -9.023 1.00 84.50 84 GLY A N 1
ATOM 621 C CA . GLY A 1 84 ? -6.298 2.554 -9.266 1.00 84.50 84 GLY A CA 1
ATOM 622 C C . GLY A 1 84 ? -5.468 2.816 -8.002 1.00 84.50 84 GLY A C 1
ATOM 623 O O . GLY A 1 84 ? -5.997 2.926 -6.893 1.00 84.50 84 GLY A O 1
ATOM 624 N N . PRO A 1 85 ? -4.144 2.958 -8.178 1.00 83.25 85 PRO A N 1
ATOM 625 C CA . PRO A 1 85 ? -3.164 2.860 -7.096 1.00 83.25 85 PRO A CA 1
ATOM 626 C C . PRO A 1 85 ? -3.241 4.004 -6.080 1.00 83.25 85 PRO A C 1
ATOM 628 O O . PRO A 1 85 ? -2.956 3.803 -4.906 1.00 83.25 85 PRO A O 1
ATOM 631 N N . ALA A 1 86 ? -3.648 5.206 -6.503 1.00 86.56 86 ALA A N 1
ATOM 632 C CA . ALA A 1 86 ? -3.792 6.335 -5.586 1.00 86.56 86 ALA A CA 1
ATOM 633 C C . ALA A 1 86 ? -4.926 6.107 -4.573 1.00 86.56 86 ALA A C 1
ATOM 635 O O . ALA A 1 86 ? -4.761 6.425 -3.402 1.00 86.56 86 ALA A O 1
ATOM 636 N N . CYS A 1 87 ? -6.048 5.519 -5.003 1.00 89.31 87 CYS A N 1
ATOM 637 C CA . CYS A 1 87 ? -7.149 5.181 -4.103 1.00 89.31 87 CYS A CA 1
ATOM 638 C C . CYS A 1 87 ? -6.745 4.054 -3.146 1.00 89.31 87 CYS A C 1
ATOM 640 O O . CYS A 1 87 ? -6.960 4.172 -1.943 1.00 89.31 87 CYS A O 1
ATOM 642 N N . GLU A 1 88 ? -6.101 3.003 -3.667 1.00 88.50 88 GLU A N 1
ATOM 643 C CA . GLU A 1 88 ? -5.586 1.891 -2.855 1.00 88.50 88 GLU A CA 1
ATOM 644 C C . GLU A 1 88 ? -4.621 2.399 -1.773 1.00 88.50 88 GLU A C 1
ATOM 646 O O . GLU A 1 88 ? -4.713 1.987 -0.620 1.00 88.50 88 GLU A O 1
ATOM 651 N N . ALA A 1 89 ? -3.765 3.373 -2.101 1.00 88.25 89 ALA A N 1
ATOM 652 C CA . ALA A 1 89 ? -2.895 4.018 -1.122 1.00 88.25 89 ALA A CA 1
ATOM 653 C C . ALA A 1 89 ? -3.681 4.747 -0.015 1.00 88.25 89 ALA A C 1
ATOM 655 O O . ALA A 1 89 ? -3.308 4.646 1.151 1.00 88.25 89 ALA A O 1
ATOM 656 N N . MET A 1 90 ? -4.778 5.440 -0.343 1.00 92.62 90 MET A N 1
ATOM 657 C CA . MET A 1 90 ? -5.628 6.090 0.667 1.00 92.62 90 MET A CA 1
ATOM 658 C C . MET A 1 90 ? -6.354 5.073 1.551 1.00 92.62 90 MET A C 1
ATOM 660 O O . MET A 1 90 ? -6.439 5.280 2.760 1.00 92.62 90 MET A O 1
ATOM 664 N N . ALA A 1 91 ? -6.826 3.959 0.981 1.00 92.19 91 ALA A N 1
ATOM 665 C CA . ALA A 1 91 ? -7.393 2.856 1.756 1.00 92.19 91 ALA A CA 1
ATOM 666 C C . ALA A 1 91 ? -6.357 2.285 2.740 1.00 92.19 91 ALA A C 1
ATOM 668 O O . ALA A 1 91 ? -6.662 2.114 3.916 1.00 92.19 91 ALA A O 1
ATOM 669 N N . SER A 1 92 ? -5.108 2.103 2.301 1.00 89.38 92 SER A N 1
ATOM 670 C CA . SER A 1 92 ? -4.008 1.675 3.173 1.00 89.38 92 SER A CA 1
ATOM 671 C C . SER A 1 92 ? -3.687 2.688 4.278 1.00 89.38 92 SER A C 1
ATOM 673 O O . SER A 1 92 ? -3.443 2.283 5.414 1.00 89.38 92 SER A O 1
ATOM 675 N N . VAL A 1 93 ? -3.707 3.997 3.987 1.00 91.56 93 VAL A N 1
ATOM 676 C CA . VAL A 1 93 ? -3.525 5.050 5.009 1.00 91.56 93 VAL A CA 1
ATOM 677 C C . VAL A 1 93 ? -4.644 4.990 6.045 1.00 91.56 93 VAL A C 1
ATOM 679 O O . VAL A 1 93 ? -4.350 4.970 7.240 1.00 91.56 93 VAL A O 1
ATOM 682 N N . PHE A 1 94 ? -5.901 4.909 5.601 1.00 94.62 94 PHE A N 1
ATOM 683 C CA . PHE A 1 94 ? -7.052 4.733 6.486 1.00 94.62 94 PHE A CA 1
ATOM 684 C C . PHE A 1 94 ? -6.857 3.520 7.398 1.00 94.62 94 PHE A C 1
ATOM 686 O O . PHE A 1 94 ? -6.897 3.665 8.615 1.00 94.62 94 PHE A O 1
ATOM 693 N N . THR A 1 95 ? -6.585 2.345 6.826 1.00 91.44 95 THR A N 1
ATOM 694 C CA . THR A 1 95 ? -6.440 1.098 7.585 1.00 91.44 95 THR A CA 1
ATOM 695 C C . THR A 1 95 ? -5.288 1.171 8.575 1.00 91.44 95 THR A C 1
ATOM 697 O O . THR A 1 95 ? -5.460 0.787 9.727 1.00 91.44 95 THR A O 1
ATOM 700 N N . SER A 1 96 ? -4.132 1.699 8.163 1.00 87.94 96 SER A N 1
ATOM 701 C CA . SER A 1 96 ? -2.979 1.840 9.053 1.00 87.94 96 SER A CA 1
ATOM 702 C C . SER A 1 96 ? -3.295 2.732 10.248 1.00 87.94 96 SER A C 1
ATOM 704 O O . SER A 1 96 ? -2.927 2.386 11.366 1.00 87.94 96 SER A O 1
ATOM 706 N N . VAL A 1 97 ? -3.950 3.872 10.024 1.00 90.50 97 VAL A N 1
ATOM 707 C CA . VAL A 1 97 ? -4.287 4.803 11.107 1.00 90.50 97 VAL A CA 1
ATOM 708 C C . VAL A 1 97 ? -5.416 4.252 11.975 1.00 90.50 97 VAL A C 1
ATOM 710 O O . VAL A 1 97 ? -5.369 4.406 13.192 1.00 90.50 97 VAL A O 1
ATOM 713 N N . CYS A 1 98 ? -6.395 3.576 11.372 1.00 91.31 98 CYS A N 1
ATOM 714 C CA . CYS A 1 98 ? -7.482 2.912 12.083 1.00 91.31 98 CYS A CA 1
ATOM 715 C C . CYS A 1 98 ? -6.932 1.859 13.047 1.00 91.31 98 CYS A C 1
ATOM 717 O O . CYS A 1 98 ? -7.221 1.915 14.233 1.00 91.31 98 CYS A O 1
ATOM 719 N N . LEU A 1 99 ? -6.058 0.967 12.574 1.00 86.81 99 LEU A N 1
ATOM 720 C CA . LEU A 1 99 ? -5.439 -0.071 13.407 1.00 86.81 99 LEU A CA 1
ATOM 721 C C . LEU A 1 99 ? -4.533 0.497 14.501 1.00 86.81 99 LEU A C 1
ATOM 723 O O . LEU A 1 99 ? -4.444 -0.080 15.577 1.00 86.81 99 LEU A O 1
ATOM 727 N N . GLU A 1 100 ? -3.856 1.613 14.226 1.00 83.69 100 GLU A N 1
ATOM 728 C CA . GLU A 1 100 ? -3.029 2.310 15.217 1.00 83.69 100 GLU A CA 1
ATOM 729 C C . GLU A 1 100 ? -3.874 2.997 16.298 1.00 83.69 100 GLU A C 1
ATOM 731 O O . GLU A 1 100 ? -3.446 3.089 17.445 1.00 83.69 100 GLU A O 1
ATOM 736 N N . THR A 1 101 ? -5.061 3.483 15.932 1.00 86.94 101 THR A N 1
ATOM 737 C CA . THR A 1 101 ? -5.941 4.244 16.830 1.00 86.94 101 THR A CA 1
ATOM 738 C C . THR A 1 101 ? -6.897 3.344 17.605 1.00 86.94 101 THR A C 1
ATOM 740 O O . THR A 1 101 ? -7.198 3.649 18.755 1.00 86.94 101 THR A O 1
ATOM 743 N N . ALA A 1 102 ? -7.364 2.253 16.994 1.00 84.06 102 ALA A N 1
ATOM 744 C CA . ALA A 1 102 ? -8.203 1.251 17.635 1.00 84.06 102 ALA A CA 1
ATOM 745 C C . ALA A 1 102 ? -7.328 0.571 18.689 1.00 84.06 102 ALA A C 1
ATOM 747 O O . ALA A 1 102 ? -6.455 -0.233 18.347 1.00 84.06 102 ALA A O 1
ATOM 748 N N . GLU A 1 103 ? -7.493 1.021 19.935 1.00 57.81 103 GLU A N 1
ATOM 749 C CA . GLU A 1 103 ? -6.608 0.787 21.074 1.00 57.81 103 GLU A CA 1
ATOM 750 C C . GLU A 1 103 ? -5.991 -0.621 21.055 1.00 57.81 103 GLU A C 1
ATOM 752 O O . GLU A 1 103 ? -6.684 -1.631 20.935 1.00 57.81 103 GLU A O 1
ATOM 757 N N . LEU A 1 104 ? -4.658 -0.668 21.158 1.00 52.78 104 LEU A N 1
ATOM 758 C CA . LEU A 1 104 ? -3.844 -1.868 21.351 1.00 52.78 104 LEU A CA 1
ATOM 759 C C . LEU A 1 104 ? -4.543 -2.883 22.275 1.00 52.78 104 LEU A C 1
ATOM 761 O O . LEU A 1 104 ? -4.557 -2.659 23.482 1.00 52.78 104 LEU A O 1
ATOM 765 N N . SER A 1 105 ? -5.077 -3.986 21.727 1.00 46.69 105 SER A N 1
ATOM 766 C CA . SER A 1 105 ? -5.102 -5.350 22.309 1.00 46.69 105 SER A CA 1
ATOM 767 C C . SER A 1 105 ? -6.046 -6.292 21.544 1.00 46.69 105 SER A C 1
ATOM 769 O O . SER A 1 105 ? -7.029 -6.798 22.079 1.00 46.69 105 SER A O 1
ATOM 771 N N . SER A 1 106 ? -5.716 -6.618 20.299 1.00 52.75 106 SER A N 1
ATOM 772 C CA . SER A 1 106 ? -5.951 -7.983 19.825 1.00 52.75 106 SER A CA 1
ATOM 773 C C . SER A 1 106 ? -4.687 -8.433 19.096 1.00 52.75 106 SER A C 1
ATOM 775 O O . SER A 1 106 ? -4.506 -8.089 17.927 1.00 52.75 106 SER A O 1
ATOM 777 N N . PRO A 1 107 ? -3.780 -9.159 19.782 1.00 56.97 107 PRO A N 1
ATOM 778 C CA . PRO A 1 107 ? -2.654 -9.837 19.132 1.00 56.97 107 PRO A CA 1
ATOM 779 C C . PRO A 1 107 ? -3.105 -10.587 17.867 1.00 56.97 107 PRO A C 1
ATOM 781 O O . PRO A 1 107 ? -2.428 -10.562 16.842 1.00 56.97 107 PRO A O 1
ATOM 784 N N . ASP A 1 108 ? -4.334 -11.104 17.910 1.00 70.31 108 ASP A N 1
ATOM 785 C CA . ASP A 1 108 ? -4.964 -11.919 16.885 1.00 70.31 108 ASP A CA 1
ATOM 786 C C . ASP A 1 108 ? -5.010 -11.283 15.488 1.00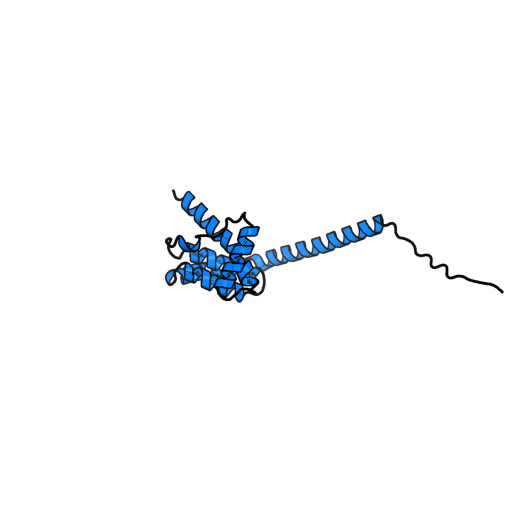 70.31 108 ASP A C 1
ATOM 788 O O . ASP A 1 108 ? -5.044 -12.011 14.499 1.00 70.31 108 ASP A O 1
ATOM 792 N N . VAL A 1 109 ? -5.055 -9.949 15.358 1.00 77.44 109 VAL A N 1
ATOM 793 C CA . VAL A 1 109 ? -5.192 -9.310 14.031 1.00 77.44 109 VAL A CA 1
ATOM 794 C C . VAL A 1 109 ? -3.910 -9.430 13.208 1.00 77.44 109 VAL A C 1
ATOM 796 O O . VAL A 1 109 ? -3.973 -9.530 11.981 1.00 77.44 109 VAL A O 1
ATOM 799 N N . CYS A 1 110 ? -2.757 -9.458 13.878 1.00 80.94 110 CYS A N 1
ATOM 800 C CA . CYS A 1 110 ? -1.466 -9.697 13.241 1.00 80.94 110 CYS A CA 1
ATOM 801 C C . CYS A 1 110 ? -0.953 -11.133 13.445 1.00 80.94 110 CYS A C 1
ATOM 803 O O . CYS A 1 110 ? 0.113 -11.476 12.927 1.00 80.94 110 CYS A O 1
ATOM 805 N N . ASP A 1 111 ? -1.706 -11.990 14.140 1.00 81.50 111 ASP A N 1
ATOM 806 C CA . ASP A 1 111 ? -1.338 -13.388 14.336 1.00 81.50 111 ASP A CA 1
ATOM 807 C C . ASP A 1 111 ? -1.409 -14.172 13.022 1.00 81.50 111 ASP A C 1
ATOM 809 O O . ASP A 1 111 ? -2.388 -14.144 12.276 1.00 81.50 111 ASP A O 1
ATOM 813 N N . GLY A 1 112 ? -0.331 -14.899 12.726 1.00 81.31 112 GLY A N 1
ATOM 814 C CA . GLY A 1 112 ? -0.218 -15.690 11.500 1.00 81.31 112 GLY A CA 1
ATOM 815 C C . GLY A 1 112 ? 0.000 -14.867 10.226 1.00 81.31 112 GLY A C 1
ATOM 816 O O . GLY A 1 112 ? 0.073 -15.460 9.149 1.00 81.31 112 GLY A O 1
ATOM 817 N N . VAL A 1 113 ? 0.149 -13.540 10.328 1.00 86.38 113 VAL A N 1
ATOM 818 C CA . VAL A 1 113 ? 0.548 -12.685 9.204 1.00 86.38 113 VAL A CA 1
ATOM 819 C C . VAL A 1 113 ? 2.023 -12.957 8.875 1.00 86.38 113 VAL A C 1
ATOM 821 O O . VAL A 1 113 ? 2.877 -12.804 9.752 1.00 86.38 113 VAL A O 1
ATOM 824 N N . PRO A 1 114 ? 2.362 -13.365 7.636 1.00 85.88 114 PRO A N 1
ATOM 825 C CA . PRO A 1 114 ? 3.751 -13.579 7.243 1.00 85.88 114 PRO A CA 1
ATOM 826 C C . PRO A 1 114 ? 4.575 -12.295 7.347 1.00 85.88 114 PRO A C 1
ATOM 828 O O . PRO A 1 114 ? 4.064 -11.194 7.120 1.00 85.88 114 PRO A O 1
ATOM 831 N N . ALA A 1 115 ? 5.871 -12.435 7.631 1.00 82.62 115 ALA A N 1
ATOM 832 C CA . ALA A 1 115 ? 6.772 -11.288 7.623 1.00 82.62 115 ALA A CA 1
ATOM 833 C C . ALA A 1 115 ? 6.864 -10.690 6.209 1.00 82.62 115 ALA A C 1
ATOM 835 O O . ALA A 1 115 ? 6.776 -11.415 5.214 1.00 82.62 115 ALA A O 1
ATOM 836 N N . HIS A 1 116 ? 7.100 -9.379 6.098 1.00 76.06 116 HIS A N 1
ATOM 837 C CA . HIS A 1 116 ? 7.082 -8.688 4.805 1.00 76.06 116 HIS A CA 1
ATOM 838 C C . HIS A 1 116 ? 8.069 -9.280 3.779 1.00 76.06 116 HIS A C 1
ATOM 840 O O . HIS A 1 116 ? 7.790 -9.296 2.581 1.00 76.06 116 HIS A O 1
ATOM 846 N N . GLY A 1 117 ? 9.200 -9.829 4.239 1.00 79.38 117 GLY A N 1
ATOM 847 C CA . GLY A 1 117 ? 10.201 -10.485 3.388 1.00 79.38 117 GLY A CA 1
ATOM 848 C C . GLY A 1 117 ? 9.817 -11.881 2.874 1.00 79.38 117 GLY A C 1
ATOM 849 O O . GLY A 1 117 ? 10.466 -12.397 1.964 1.00 79.38 117 GLY A O 1
ATOM 850 N N . GLU A 1 118 ? 8.766 -12.509 3.406 1.00 86.31 118 GLU A N 1
ATOM 851 C CA . GLU A 1 118 ? 8.355 -13.871 3.047 1.00 86.31 118 GLU A CA 1
ATOM 852 C C . GLU A 1 118 ? 7.351 -13.883 1.887 1.00 86.31 118 GLU A C 1
ATOM 854 O O . GLU A 1 118 ? 6.262 -14.442 1.993 1.00 86.31 118 GLU A O 1
ATOM 859 N N . ILE A 1 119 ? 7.733 -13.294 0.748 1.00 86.06 119 ILE A N 1
ATOM 860 C CA . ILE A 1 119 ? 6.841 -13.010 -0.392 1.00 86.06 119 ILE A CA 1
ATOM 861 C C . ILE A 1 119 ? 5.954 -14.200 -0.782 1.00 86.06 119 ILE A C 1
ATOM 863 O O . ILE A 1 119 ? 4.745 -14.038 -0.917 1.00 86.06 119 ILE A O 1
ATOM 867 N N . LEU A 1 120 ? 6.521 -15.403 -0.925 1.00 88.38 120 LEU A N 1
ATOM 868 C CA . LEU A 1 120 ? 5.752 -16.597 -1.304 1.00 88.38 120 LEU A CA 1
ATOM 869 C C . LEU A 1 120 ? 4.706 -16.989 -0.250 1.00 88.38 120 LEU A C 1
ATOM 871 O O . LEU A 1 120 ? 3.605 -17.404 -0.611 1.00 88.38 120 LEU A O 1
ATOM 875 N N . LYS A 1 121 ? 5.023 -16.830 1.041 1.00 89.38 121 LYS A N 1
ATOM 876 C CA . LYS A 1 121 ? 4.062 -17.067 2.126 1.00 89.38 121 LYS A CA 1
ATOM 877 C C . LYS A 1 121 ? 2.996 -15.982 2.143 1.00 89.38 121 LYS A C 1
ATOM 879 O O . LYS A 1 121 ? 1.827 -16.315 2.287 1.00 89.38 121 LYS A O 1
ATOM 884 N N . THR A 1 122 ? 3.376 -14.723 1.926 1.00 88.12 122 THR A N 1
ATOM 885 C CA . THR A 1 122 ? 2.441 -13.596 1.842 1.00 88.12 122 THR A CA 1
ATOM 886 C C . THR A 1 122 ? 1.428 -13.782 0.722 1.00 88.12 122 THR A C 1
ATOM 888 O O . THR A 1 122 ? 0.245 -13.588 0.966 1.00 88.12 122 THR A O 1
ATOM 891 N N . VAL A 1 123 ? 1.855 -14.214 -0.472 1.00 88.38 123 VAL A N 1
ATOM 892 C CA . VAL A 1 123 ? 0.936 -14.491 -1.593 1.00 88.38 123 VAL A CA 1
ATOM 893 C C . VAL A 1 123 ? -0.083 -15.565 -1.202 1.00 88.38 123 VAL A C 1
ATOM 895 O O . VAL A 1 123 ? -1.286 -15.359 -1.352 1.00 88.38 123 VAL A O 1
ATOM 898 N N . GLY A 1 124 ? 0.389 -16.707 -0.689 1.00 90.00 124 GLY A N 1
ATOM 899 C CA . GLY A 1 124 ? -0.487 -17.821 -0.314 1.00 90.00 124 GLY A CA 1
ATOM 900 C C . GLY A 1 124 ? -1.436 -17.467 0.832 1.00 90.00 124 GLY A C 1
ATOM 901 O O . GLY A 1 124 ? -2.626 -17.766 0.767 1.00 90.00 124 GLY A O 1
ATOM 902 N N . TRP A 1 125 ? -0.925 -16.779 1.853 1.00 91.25 125 TRP A N 1
ATOM 903 C CA . TRP A 1 125 ? -1.709 -16.308 2.991 1.00 91.25 125 TRP A CA 1
ATOM 904 C C . TRP A 1 125 ? -2.753 -15.265 2.579 1.00 91.25 125 TRP A C 1
ATOM 906 O O . TRP A 1 125 ? -3.915 -15.405 2.942 1.00 91.25 125 TRP A O 1
ATOM 916 N N . ALA A 1 126 ? -2.380 -14.270 1.768 1.00 90.44 126 ALA A N 1
ATOM 917 C CA . ALA A 1 126 ? -3.303 -13.253 1.269 1.00 90.44 126 ALA A CA 1
ATOM 918 C C . ALA A 1 126 ? -4.435 -13.877 0.440 1.00 90.44 126 ALA A C 1
ATOM 920 O O . ALA A 1 126 ? -5.593 -13.499 0.599 1.00 90.44 126 ALA A O 1
ATOM 921 N N . ALA A 1 127 ? -4.121 -14.859 -0.413 1.00 90.44 127 ALA A N 1
ATOM 922 C CA . ALA A 1 127 ? -5.129 -15.590 -1.177 1.00 90.44 127 ALA A CA 1
ATOM 923 C C . ALA A 1 127 ? -6.093 -16.366 -0.262 1.00 90.44 127 ALA A C 1
ATOM 925 O O . ALA A 1 127 ? -7.307 -16.248 -0.425 1.00 90.44 127 ALA A O 1
ATOM 926 N N . ALA A 1 128 ? -5.567 -17.093 0.730 1.00 90.94 128 ALA A N 1
ATOM 927 C CA . ALA A 1 128 ? -6.374 -17.835 1.698 1.00 90.94 128 ALA A CA 1
ATOM 928 C C . ALA A 1 128 ? -7.242 -16.910 2.571 1.00 90.94 128 ALA A C 1
ATOM 930 O O . ALA A 1 128 ? -8.406 -17.210 2.831 1.00 90.94 128 ALA A O 1
ATOM 931 N N . GLU A 1 129 ? -6.713 -15.761 2.990 1.00 90.38 129 GLU A N 1
ATOM 932 C CA . GLU A 1 129 ? -7.449 -14.774 3.782 1.00 90.38 129 GLU A CA 1
ATOM 933 C C . GLU A 1 129 ? -8.559 -14.107 2.956 1.00 90.38 129 GLU A C 1
ATOM 935 O O . GLU A 1 129 ? -9.678 -13.922 3.440 1.00 90.38 129 GLU A O 1
ATOM 940 N N . CYS A 1 130 ? -8.301 -13.825 1.677 1.00 90.81 130 CYS A N 1
ATOM 941 C CA . CYS A 1 130 ? -9.340 -13.390 0.750 1.00 90.81 130 CYS A CA 1
ATOM 942 C C . CYS A 1 130 ? -10.410 -14.463 0.544 1.00 90.81 130 CYS A C 1
ATOM 944 O O . CYS A 1 130 ? -11.598 -14.146 0.569 1.00 90.81 130 CYS A O 1
ATOM 946 N N . GLU A 1 131 ? -10.033 -15.731 0.384 1.00 92.12 131 GLU A N 1
ATOM 947 C CA . GLU A 1 131 ? -10.980 -16.844 0.272 1.00 92.12 131 GLU A CA 1
ATOM 948 C C . GLU A 1 131 ? -11.853 -16.981 1.527 1.00 92.12 131 GLU A C 1
ATOM 950 O O . GLU A 1 131 ? -13.079 -17.025 1.410 1.00 92.12 131 GLU A O 1
ATOM 955 N N . ARG A 1 132 ? -11.253 -16.923 2.723 1.00 89.94 132 ARG A N 1
ATOM 956 C CA . ARG A 1 132 ? -11.961 -16.948 4.017 1.00 89.94 132 ARG A CA 1
ATOM 957 C C . ARG A 1 132 ? -13.003 -15.833 4.137 1.00 89.94 132 ARG A C 1
ATOM 959 O O . ARG A 1 132 ? -14.020 -16.001 4.805 1.00 89.94 132 ARG A O 1
ATOM 966 N N . ARG A 1 133 ? -12.764 -14.705 3.468 1.00 87.94 133 ARG A N 1
ATOM 967 C CA . ARG A 1 133 ? -13.655 -13.537 3.410 1.00 87.94 133 ARG A CA 1
ATOM 968 C C . ARG A 1 133 ? -14.640 -13.568 2.236 1.00 87.94 133 ARG A C 1
ATOM 970 O O . ARG A 1 133 ? -15.304 -12.566 1.981 1.00 87.94 133 ARG A O 1
ATOM 977 N N . GLY A 1 134 ? -14.735 -14.680 1.502 1.00 89.75 134 GLY A N 1
ATOM 978 C CA . GLY A 1 134 ? -15.623 -14.826 0.342 1.00 89.75 134 GLY A CA 1
ATOM 979 C C . GLY A 1 134 ? -15.150 -14.072 -0.907 1.00 89.75 134 GLY A C 1
ATOM 980 O O . GLY A 1 134 ? -15.956 -13.742 -1.773 1.00 89.75 134 GLY A O 1
ATOM 981 N N . ARG A 1 135 ? -13.848 -13.776 -1.002 1.00 87.56 135 ARG A N 1
ATOM 982 C CA . ARG A 1 135 ? -13.216 -12.914 -2.018 1.00 87.56 135 ARG A CA 1
ATOM 983 C C . ARG A 1 135 ? -12.069 -13.598 -2.776 1.00 87.56 135 ARG A C 1
ATOM 985 O O . ARG A 1 135 ? -11.131 -12.935 -3.202 1.00 87.56 135 ARG A O 1
ATOM 992 N N . ALA A 1 136 ? -12.134 -14.915 -2.981 1.00 84.44 136 ALA A N 1
ATOM 993 C CA . ALA A 1 136 ? -11.043 -15.714 -3.564 1.00 84.44 136 ALA A CA 1
ATOM 994 C C . ALA A 1 136 ? -10.462 -15.171 -4.895 1.00 84.44 136 ALA A C 1
ATOM 996 O O . ALA A 1 136 ? -9.270 -15.313 -5.151 1.00 84.44 136 ALA A O 1
ATOM 997 N N . ASN A 1 137 ? -11.281 -14.508 -5.723 1.00 83.50 137 ASN A N 1
ATOM 998 C CA . ASN A 1 137 ? -10.885 -13.977 -7.037 1.00 83.50 137 ASN A CA 1
ATOM 999 C C . ASN A 1 137 ? -10.755 -12.439 -7.077 1.00 83.50 137 ASN A C 1
ATOM 1001 O O . ASN A 1 137 ? -10.759 -11.836 -8.151 1.00 83.50 137 ASN A O 1
ATOM 1005 N N . ASP A 1 138 ? -10.682 -11.786 -5.917 1.00 85.94 138 ASP A N 1
ATOM 1006 C CA . ASP A 1 138 ? -10.619 -10.330 -5.795 1.00 85.94 138 ASP A CA 1
ATOM 1007 C C . ASP A 1 138 ? -9.156 -9.849 -5.744 1.00 85.94 138 ASP A C 1
ATOM 1009 O O . ASP A 1 138 ? -8.471 -9.938 -4.721 1.00 85.94 138 ASP A O 1
ATOM 1013 N N . GLN A 1 139 ? -8.671 -9.300 -6.862 1.00 86.44 139 GLN A N 1
ATOM 1014 C CA . GLN A 1 139 ? -7.297 -8.794 -6.968 1.00 86.44 139 GLN A CA 1
ATOM 1015 C C . GLN A 1 139 ? -7.020 -7.574 -6.079 1.00 86.44 139 GLN A C 1
ATOM 1017 O O . GLN A 1 139 ? -5.862 -7.294 -5.762 1.00 86.44 139 GLN A O 1
ATOM 1022 N N . SER A 1 140 ? -8.048 -6.810 -5.708 1.00 85.69 140 SER A N 1
ATOM 1023 C CA . SER A 1 140 ? -7.925 -5.717 -4.733 1.00 85.69 140 SER A CA 1
ATOM 1024 C C . SER A 1 140 ? -7.735 -6.272 -3.327 1.00 85.69 140 SER A C 1
ATOM 1026 O O . SER A 1 140 ? -6.881 -5.782 -2.592 1.00 85.69 140 SER A O 1
ATOM 1028 N N . CYS A 1 141 ? -8.455 -7.342 -2.981 1.00 88.31 141 CYS A N 1
ATOM 1029 C CA . CYS A 1 141 ? -8.278 -8.035 -1.710 1.00 88.31 141 CYS A CA 1
ATOM 1030 C C . CYS A 1 141 ? -6.847 -8.578 -1.559 1.00 88.31 141 CYS A C 1
ATOM 1032 O O . CYS A 1 141 ? -6.191 -8.323 -0.548 1.00 88.31 141 CYS A O 1
ATOM 1034 N N . GLN A 1 142 ? -6.313 -9.248 -2.587 1.00 88.56 142 GLN A N 1
ATOM 1035 C CA . GLN A 1 142 ? -4.943 -9.772 -2.532 1.00 88.56 142 GLN A CA 1
ATOM 1036 C C . GLN A 1 142 ? -3.913 -8.648 -2.350 1.00 88.56 142 GLN A C 1
ATOM 1038 O O . GLN A 1 142 ? -3.028 -8.739 -1.499 1.00 88.56 142 GLN A O 1
ATOM 1043 N N . ARG A 1 143 ? -4.050 -7.549 -3.104 1.00 87.12 143 ARG A N 1
ATOM 1044 C CA . ARG A 1 143 ? -3.157 -6.383 -2.994 1.00 87.12 143 ARG A CA 1
ATOM 1045 C C . ARG A 1 143 ? -3.235 -5.704 -1.631 1.00 87.12 143 ARG A C 1
ATOM 1047 O O . ARG A 1 143 ? -2.197 -5.317 -1.095 1.00 87.12 143 ARG A O 1
ATOM 1054 N N . PHE A 1 144 ? -4.432 -5.609 -1.059 1.00 89.38 144 PHE A N 1
ATOM 1055 C CA . PHE A 1 144 ? -4.620 -5.117 0.300 1.00 89.38 144 PHE A CA 1
ATOM 1056 C C . PHE A 1 144 ? -3.815 -5.949 1.304 1.00 89.38 144 PHE A C 1
ATOM 1058 O O . PHE A 1 144 ? -3.002 -5.390 2.037 1.00 89.38 144 PHE A O 1
ATOM 1065 N N . PHE A 1 145 ? -3.968 -7.278 1.296 1.00 89.25 145 PHE A N 1
ATOM 1066 C CA . PHE A 1 145 ? -3.281 -8.146 2.258 1.00 89.25 145 PHE A CA 1
ATOM 1067 C C . PHE A 1 145 ? -1.769 -8.227 2.046 1.00 89.25 145 PHE A C 1
ATOM 1069 O O . PHE A 1 145 ? -1.018 -8.342 3.013 1.00 89.25 145 PHE A O 1
ATOM 1076 N N . HIS A 1 146 ? -1.299 -8.061 0.811 1.00 86.06 146 HIS A N 1
ATOM 1077 C CA . HIS A 1 146 ? 0.120 -7.838 0.551 1.00 86.06 146 HIS A CA 1
ATOM 1078 C C . HIS A 1 146 ? 0.649 -6.603 1.294 1.00 86.06 146 HIS A C 1
ATOM 1080 O O . HIS A 1 146 ? 1.662 -6.695 1.990 1.00 86.06 146 HIS A O 1
ATOM 1086 N N . GLY A 1 147 ? -0.043 -5.464 1.191 1.00 82.69 147 GLY A N 1
ATOM 1087 C CA . GLY A 1 147 ? 0.314 -4.243 1.920 1.00 82.69 147 GLY A CA 1
ATOM 1088 C C . GLY A 1 147 ? 0.152 -4.375 3.437 1.00 82.69 147 GLY A C 1
ATOM 1089 O O . GLY A 1 147 ? 0.989 -3.877 4.189 1.00 82.69 147 GLY A O 1
ATOM 1090 N N . PHE A 1 148 ? -0.869 -5.104 3.886 1.00 84.69 148 PHE A N 1
ATOM 1091 C CA . PHE A 1 148 ? -1.207 -5.303 5.295 1.00 84.69 148 PHE A CA 1
ATOM 1092 C C . PHE A 1 148 ? -0.064 -5.906 6.125 1.00 84.69 148 PHE A C 1
ATOM 1094 O O . PHE A 1 148 ? 0.146 -5.492 7.264 1.00 84.69 148 PHE A O 1
ATOM 1101 N N . THR A 1 149 ? 0.736 -6.810 5.541 1.00 83.81 149 THR A N 1
ATOM 1102 C CA . THR A 1 149 ? 1.938 -7.364 6.203 1.00 83.81 149 THR A CA 1
ATOM 1103 C C . THR A 1 149 ? 2.865 -6.277 6.754 1.00 83.81 149 THR A C 1
ATOM 1105 O O . THR A 1 149 ? 3.344 -6.371 7.884 1.00 83.81 149 THR A O 1
ATOM 1108 N N . SER A 1 150 ? 3.050 -5.190 5.996 1.00 79.50 150 SER A N 1
ATOM 1109 C CA . SER A 1 150 ? 3.894 -4.065 6.405 1.00 79.50 150 SER A CA 1
ATOM 1110 C C . SER A 1 150 ? 3.288 -3.264 7.559 1.00 79.50 150 SER A C 1
ATOM 1112 O O . SER A 1 150 ? 4.019 -2.718 8.381 1.00 79.50 150 SER A O 1
ATOM 1114 N N . THR A 1 151 ? 1.959 -3.203 7.666 1.00 79.31 151 THR A N 1
ATOM 1115 C CA . THR A 1 151 ? 1.268 -2.529 8.771 1.00 79.31 151 THR A CA 1
ATOM 1116 C C . THR A 1 151 ? 1.506 -3.267 10.086 1.00 79.31 151 THR A C 1
ATOM 1118 O O . THR A 1 151 ? 1.866 -2.632 11.077 1.00 79.31 151 THR A O 1
ATOM 1121 N N . CYS A 1 152 ? 1.403 -4.599 10.076 1.00 80.12 152 CYS A N 1
ATOM 1122 C CA . CYS A 1 152 ? 1.711 -5.435 11.237 1.00 80.12 152 CYS A CA 1
ATOM 1123 C C . CYS A 1 152 ? 3.190 -5.355 11.641 1.00 80.12 152 CYS A C 1
ATOM 1125 O O . CYS A 1 152 ? 3.508 -5.187 12.821 1.00 80.12 152 CYS A O 1
ATOM 1127 N N . GLU A 1 153 ? 4.108 -5.390 10.671 1.00 78.88 153 GLU A N 1
ATOM 1128 C CA . GLU A 1 153 ? 5.539 -5.246 10.954 1.00 78.88 153 GLU A CA 1
ATOM 1129 C C . GLU A 1 153 ? 5.857 -3.872 11.565 1.00 78.88 153 GLU A C 1
ATOM 1131 O O . GLU A 1 153 ? 6.501 -3.791 12.613 1.00 78.88 153 GLU A O 1
ATOM 1136 N N . ASN A 1 154 ? 5.328 -2.790 10.990 1.00 74.44 154 ASN A N 1
ATOM 1137 C CA . ASN A 1 154 ? 5.524 -1.434 11.503 1.00 74.44 154 ASN A CA 1
ATOM 1138 C C . ASN A 1 154 ? 4.935 -1.232 12.906 1.00 74.44 154 ASN A C 1
ATOM 1140 O O . ASN A 1 154 ? 5.548 -0.544 13.728 1.00 74.44 154 ASN A O 1
ATOM 1144 N N . ALA A 1 155 ? 3.778 -1.830 13.201 1.00 70.81 155 ALA A N 1
ATOM 1145 C CA . ALA A 1 155 ? 3.197 -1.810 14.541 1.00 70.81 155 ALA A CA 1
ATOM 1146 C C . ALA A 1 155 ? 4.135 -2.486 15.557 1.00 70.81 155 ALA A C 1
ATOM 1148 O O . ALA A 1 155 ? 4.422 -1.909 16.609 1.00 70.81 155 ALA A O 1
ATOM 1149 N N . SER A 1 156 ? 4.706 -3.643 15.202 1.00 68.25 156 SER A N 1
ATOM 1150 C CA . SER A 1 156 ? 5.658 -4.361 16.061 1.00 68.25 156 SER A CA 1
ATOM 1151 C C . SER A 1 156 ? 6.951 -3.572 16.320 1.00 68.25 156 SER A C 1
ATOM 1153 O O . SER A 1 156 ? 7.452 -3.545 17.444 1.00 68.25 156 SER A O 1
ATOM 1155 N N . LEU A 1 157 ? 7.474 -2.871 15.306 1.00 67.38 157 LEU A N 1
ATOM 1156 C CA . LEU A 1 157 ? 8.665 -2.023 15.432 1.00 67.38 157 LEU A CA 1
ATOM 1157 C C . LEU A 1 157 ? 8.420 -0.796 16.316 1.00 67.38 157 LEU A C 1
ATOM 1159 O O . LEU A 1 157 ? 9.331 -0.346 17.011 1.00 67.38 157 LEU A O 1
ATOM 1163 N N . ARG A 1 158 ? 7.209 -0.228 16.282 1.00 66.19 158 ARG A N 1
ATOM 1164 C CA . ARG A 1 158 ? 6.837 0.907 17.137 1.00 66.19 158 ARG A CA 1
ATOM 1165 C C . ARG A 1 158 ? 6.652 0.485 18.588 1.00 66.19 158 ARG A C 1
ATOM 1167 O O . ARG A 1 158 ? 7.131 1.203 19.457 1.00 66.19 158 ARG A O 1
ATOM 1174 N N . ALA A 1 159 ? 6.040 -0.674 18.836 1.00 66.81 159 ALA A N 1
ATOM 1175 C CA . ALA A 1 159 ? 5.914 -1.229 20.183 1.00 66.81 159 ALA A CA 1
ATOM 1176 C C . ALA A 1 159 ? 7.291 -1.356 20.859 1.00 66.81 159 ALA A C 1
ATOM 1178 O O . ALA A 1 159 ? 7.490 -0.789 21.925 1.00 66.81 159 ALA A O 1
ATOM 1179 N N . ARG A 1 160 ? 8.277 -1.944 20.163 1.00 67.62 160 ARG A N 1
ATOM 1180 C CA . ARG A 1 160 ? 9.668 -2.082 20.645 1.00 67.62 160 ARG A CA 1
ATOM 1181 C C . ARG A 1 160 ? 10.411 -0.763 20.880 1.00 67.62 160 ARG A C 1
ATOM 1183 O O . ARG A 1 160 ? 11.429 -0.756 21.555 1.00 67.62 160 ARG A O 1
ATOM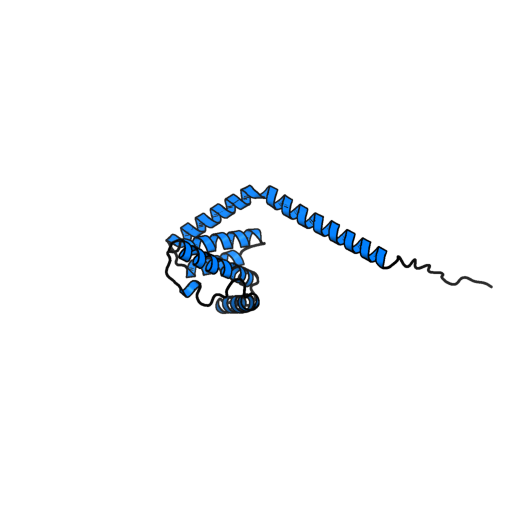 1190 N N . ARG A 1 161 ? 9.992 0.338 20.246 1.00 73.00 161 ARG A N 1
ATOM 1191 C CA . ARG A 1 161 ? 10.647 1.654 20.390 1.00 73.00 161 ARG A CA 1
ATOM 1192 C C . ARG A 1 161 ? 10.224 2.375 21.670 1.00 73.00 161 ARG A C 1
ATOM 1194 O O . ARG A 1 161 ? 10.941 3.256 22.129 1.00 73.00 161 ARG A O 1
ATOM 1201 N N . ASN A 1 162 ? 9.040 2.056 22.179 1.00 62.03 162 ASN A N 1
ATOM 1202 C CA . ASN A 1 162 ? 8.457 2.707 23.347 1.00 62.03 162 ASN A CA 1
ATOM 1203 C C . ASN A 1 162 ? 8.801 1.975 24.661 1.00 62.03 162 ASN A C 1
ATOM 1205 O O . ASN A 1 162 ? 8.294 2.366 25.711 1.00 62.03 162 ASN A O 1
ATOM 1209 N N . GLU A 1 163 ? 9.635 0.933 24.580 1.00 53.94 163 GLU A N 1
ATOM 1210 C CA . GLU A 1 163 ? 10.245 0.175 25.684 1.00 53.94 163 GLU A CA 1
ATOM 1211 C C . GLU A 1 163 ? 11.678 0.665 25.943 1.00 53.94 163 GLU A C 1
ATOM 1213 O O . GLU A 1 163 ? 12.069 0.727 27.131 1.00 53.94 163 GLU A O 1
#

Sequence (163 aa):
MGGGGPDETRERTPWWVTALLVIGLIALLGGLVVGGVAWWFHANKNRLLAEGKKAGDEGKAFAVEHDQRACVDEGVARCSACKGPACEAMASVFTSVCLETAELSSPDVCDGVPAHGEILKTVGWAAAECERRGRANDQSCQRFFHGFTSTCENASLRARRNE

Secondary structure (DSSP, 8-state):
--------------HHHHHHHHHHHHHHHHHHHHHHHHHHHHHHHHHHHHHHHHHHHHHHHHHHHS-HHHHHHHHHHHHHH--SHHHHHHHHHHHHHHHHHS-S--GGGTTTPPPTT-HHHHHHHHHHHHHHTT-TT-HHHHHHHHHHHHHHHHHHHHHTT--

pLDDT: mean 84.66, std 12.9, range [40.62, 97.62]

Foldseek 3Di:
DDDDDDPPPPPPPPVVVVVVVVVVVVVVVVCCVVVVVVVVCVVCVVVLVVLLVVLLVLLLVCLVVDALVVLLVQLLVQLLPDDDDSSNVSSLSSSLNNNVNNDDDDPPVCPPQDALVPVVSQQVVQLVVCVVVVRNPRPSSSVSSNSVNVSSVVVVVVVVVVD